Protein AF-A0A969W3T7-F1 (afdb_monomer_lite)

pLDDT: mean 78.94, std 19.02, range [38.56, 98.12]

Structure (mmCIF, N/CA/C/O backbone):
data_AF-A0A969W3T7-F1
#
_entry.id   AF-A0A969W3T7-F1
#
loop_
_atom_site.group_PDB
_atom_site.id
_atom_site.type_symbol
_atom_site.label_atom_id
_atom_site.label_alt_id
_atom_site.label_comp_id
_atom_site.label_asym_id
_atom_site.label_entity_id
_atom_site.label_seq_id
_atom_site.pdbx_PDB_ins_code
_atom_site.Cartn_x
_atom_site.Cartn_y
_atom_site.Cartn_z
_atom_site.occupancy
_atom_site.B_iso_or_equiv
_atom_site.auth_seq_id
_atom_site.auth_comp_id
_atom_site.auth_asym_id
_atom_site.auth_atom_id
_atom_site.pdbx_PDB_model_num
ATOM 1 N N . MET A 1 1 ? 26.456 -50.849 18.048 1.00 45.22 1 MET A N 1
ATOM 2 C CA . MET A 1 1 ? 26.526 -50.187 16.729 1.00 45.22 1 MET A CA 1
ATOM 3 C C . MET A 1 1 ? 25.149 -50.235 16.097 1.00 45.22 1 MET A C 1
ATOM 5 O O . MET A 1 1 ? 24.764 -51.280 15.603 1.00 45.22 1 MET A O 1
ATOM 9 N N . THR A 1 2 ? 24.419 -49.127 16.129 1.00 42.12 2 THR A N 1
ATOM 10 C CA . THR A 1 2 ? 23.306 -48.852 15.209 1.00 42.12 2 THR A CA 1
ATOM 11 C C . THR A 1 2 ? 23.321 -47.348 14.992 1.00 42.12 2 THR A C 1
ATOM 13 O O . THR A 1 2 ? 22.918 -46.586 15.868 1.00 42.12 2 THR A O 1
ATOM 16 N N . GLY A 1 3 ? 23.923 -46.936 13.877 1.00 39.47 3 GLY A N 1
ATOM 17 C CA . GLY A 1 3 ? 23.920 -45.550 13.432 1.00 39.47 3 GLY A CA 1
ATOM 18 C C . GLY A 1 3 ? 22.530 -45.160 12.946 1.00 39.47 3 GLY A C 1
ATOM 19 O O . GLY A 1 3 ? 21.839 -45.966 12.327 1.00 39.47 3 GLY A O 1
ATOM 20 N N . GLN A 1 4 ? 22.132 -43.925 13.224 1.00 38.56 4 GLN A N 1
ATOM 21 C CA . GLN A 1 4 ? 21.013 -43.284 12.548 1.00 38.56 4 GLN A CA 1
ATOM 22 C C . GLN A 1 4 ? 21.586 -42.140 11.717 1.00 38.56 4 GLN A C 1
ATOM 24 O O . GLN A 1 4 ? 22.266 -41.255 12.236 1.00 38.56 4 GLN A O 1
ATOM 29 N N . CYS A 1 5 ? 21.377 -42.236 10.404 1.00 41.03 5 CYS A N 1
ATOM 30 C CA . CYS A 1 5 ? 21.720 -41.212 9.431 1.00 41.03 5 CYS A CA 1
ATOM 31 C C . CYS A 1 5 ? 20.985 -39.915 9.764 1.00 41.03 5 CYS A C 1
ATOM 33 O O . CYS A 1 5 ? 19.757 -39.891 9.847 1.00 41.03 5 CYS A O 1
ATOM 35 N N . GLY A 1 6 ? 21.752 -38.833 9.892 1.00 47.66 6 GLY A N 1
ATOM 36 C CA . GLY A 1 6 ? 21.215 -37.485 9.884 1.00 47.66 6 GLY A CA 1
ATOM 37 C C . GLY A 1 6 ? 20.463 -37.221 8.582 1.00 47.66 6 GLY A C 1
ATOM 38 O O . GLY A 1 6 ? 20.975 -37.470 7.494 1.00 47.66 6 GLY A O 1
ATOM 39 N N . SER A 1 7 ? 19.251 -36.696 8.706 1.00 46.75 7 SER A N 1
ATOM 40 C CA . SER A 1 7 ? 18.585 -35.980 7.624 1.00 46.75 7 SER A CA 1
ATOM 41 C C . SER A 1 7 ? 18.579 -34.513 8.014 1.00 46.75 7 SE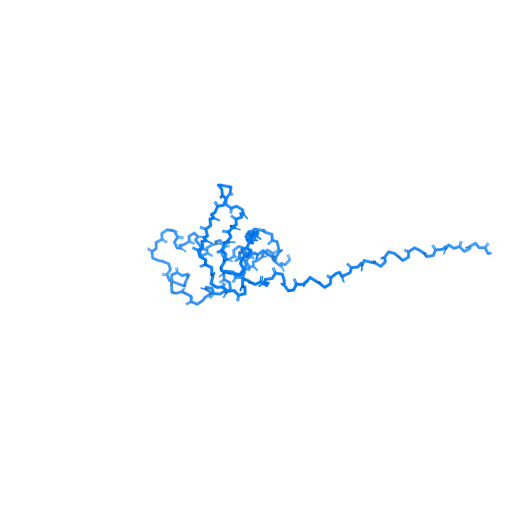R A C 1
ATOM 43 O O . SER A 1 7 ? 17.669 -34.029 8.680 1.00 46.75 7 SER A O 1
ATOM 45 N N . GLY A 1 8 ? 19.659 -33.825 7.645 1.00 44.62 8 GLY A N 1
ATOM 46 C CA . GLY A 1 8 ? 19.668 -32.375 7.593 1.00 44.62 8 GLY A CA 1
ATOM 47 C C . GLY A 1 8 ? 18.712 -31.936 6.493 1.00 44.62 8 GLY A C 1
ATOM 48 O O . GLY A 1 8 ? 19.073 -31.930 5.320 1.00 44.62 8 GLY A O 1
ATOM 49 N N . VAL A 1 9 ? 17.492 -31.568 6.866 1.00 46.41 9 VAL A N 1
ATOM 50 C CA . VAL A 1 9 ? 16.704 -30.636 6.064 1.00 46.41 9 VAL A CA 1
ATOM 51 C C . VAL A 1 9 ? 17.240 -29.254 6.397 1.00 46.41 9 VAL A C 1
ATOM 53 O O . VAL A 1 9 ? 16.802 -28.603 7.336 1.00 46.41 9 VAL A O 1
ATOM 56 N N . GLY A 1 10 ? 18.275 -28.852 5.657 1.00 40.06 10 GLY A N 1
ATOM 57 C CA . GLY A 1 10 ? 18.643 -27.450 5.555 1.00 40.06 10 GLY A CA 1
ATOM 58 C C . GLY A 1 10 ? 17.461 -26.725 4.933 1.00 40.06 10 GLY A C 1
ATOM 59 O O . GLY A 1 10 ? 17.251 -26.797 3.719 1.00 40.06 10 GLY A O 1
ATOM 60 N N . GLU A 1 11 ? 16.660 -26.087 5.779 1.00 48.19 11 GLU A N 1
ATOM 61 C CA . GLU A 1 11 ? 15.721 -25.058 5.374 1.00 48.19 11 GLU A CA 1
ATOM 62 C C . GLU A 1 11 ? 16.535 -24.054 4.564 1.00 48.19 11 GLU A C 1
ATOM 64 O O . GLU A 1 11 ? 17.437 -23.387 5.069 1.00 48.19 11 GLU A O 1
ATOM 69 N N . ARG A 1 12 ? 16.308 -24.028 3.248 1.00 45.56 12 ARG A N 1
ATOM 70 C CA . ARG A 1 12 ? 16.829 -22.950 2.421 1.00 45.56 12 ARG A CA 1
ATOM 71 C C . ARG A 1 12 ? 16.115 -21.700 2.909 1.00 45.56 12 ARG A C 1
ATOM 73 O O . ARG A 1 12 ? 15.026 -21.402 2.421 1.00 45.56 12 ARG A O 1
ATOM 80 N N . GLU A 1 13 ? 16.736 -20.972 3.828 1.00 47.41 13 GLU A N 1
ATOM 81 C CA . GLU A 1 13 ? 16.542 -19.537 3.946 1.00 47.41 13 GLU A CA 1
ATOM 82 C C . GLU A 1 13 ? 16.908 -18.966 2.576 1.00 47.41 13 GLU A C 1
ATOM 84 O O . GLU A 1 13 ? 18.057 -18.656 2.267 1.00 47.41 13 GLU A O 1
ATOM 89 N N . ARG A 1 14 ? 15.927 -18.947 1.670 1.00 46.12 14 ARG A N 1
ATOM 90 C CA . ARG A 1 14 ? 15.988 -18.098 0.494 1.00 46.12 14 ARG A CA 1
ATOM 91 C C . ARG A 1 14 ? 16.093 -16.703 1.086 1.00 46.12 14 ARG A C 1
ATOM 93 O O . ARG A 1 14 ? 15.138 -16.309 1.758 1.00 46.12 14 ARG A O 1
ATOM 100 N N . PRO A 1 15 ? 17.192 -15.962 0.866 1.00 46.00 15 PRO A N 1
ATOM 101 C CA . PRO A 1 15 ? 17.177 -14.546 1.166 1.00 46.00 15 PRO A CA 1
ATOM 102 C C . PRO A 1 15 ? 15.982 -14.019 0.386 1.00 46.00 15 PRO A C 1
ATOM 104 O O . PRO A 1 15 ? 15.949 -14.152 -0.843 1.00 46.00 15 PRO A O 1
ATOM 107 N N . LEU A 1 16 ? 14.944 -13.577 1.095 1.00 48.94 16 LEU A N 1
ATOM 108 C CA . LEU A 1 16 ? 13.798 -12.946 0.472 1.00 48.94 16 LEU A CA 1
ATOM 109 C C . LEU A 1 16 ? 14.403 -11.751 -0.251 1.00 48.94 16 LEU A C 1
ATOM 111 O O . LEU A 1 16 ? 14.818 -10.790 0.395 1.00 48.94 16 LEU A O 1
ATOM 115 N N . ALA A 1 17 ? 14.580 -11.877 -1.572 1.00 48.88 17 ALA A N 1
ATOM 116 C CA . ALA A 1 17 ? 14.937 -10.768 -2.437 1.00 48.88 17 ALA A CA 1
ATOM 117 C C . ALA A 1 17 ? 14.076 -9.611 -1.962 1.00 48.88 17 ALA A C 1
ATOM 119 O O . ALA A 1 17 ? 12.865 -9.810 -1.899 1.00 48.88 17 ALA A O 1
ATOM 120 N N . ASN A 1 18 ? 14.721 -8.534 -1.495 1.00 54.94 18 ASN A N 1
ATOM 121 C CA . ASN A 1 18 ? 14.127 -7.490 -0.662 1.00 54.94 18 ASN A CA 1
ATOM 122 C C . ASN A 1 18 ? 12.635 -7.350 -1.018 1.00 54.94 18 ASN A C 1
ATOM 124 O O . ASN A 1 18 ? 12.376 -6.877 -2.129 1.00 54.94 18 ASN A O 1
ATOM 128 N N . PRO A 1 19 ? 11.678 -7.858 -0.199 1.00 60.22 19 PRO A N 1
ATOM 129 C CA . PRO A 1 19 ? 10.325 -8.221 -0.672 1.00 60.22 19 PRO A CA 1
ATOM 130 C C . PRO A 1 19 ? 9.518 -7.046 -1.250 1.00 60.22 19 PRO A C 1
ATOM 132 O O . PRO A 1 19 ? 8.422 -7.199 -1.776 1.00 60.22 19 PRO A O 1
ATOM 135 N N . TRP A 1 20 ? 10.117 -5.864 -1.188 1.00 66.56 20 TRP A N 1
ATOM 136 C CA . TRP A 1 20 ? 9.592 -4.548 -1.477 1.00 66.56 20 TRP A CA 1
ATOM 137 C C . TRP A 1 20 ? 10.381 -3.841 -2.567 1.00 66.56 20 TRP A C 1
ATOM 139 O O . TRP A 1 20 ? 10.417 -2.611 -2.602 1.00 66.56 20 TRP A O 1
ATOM 149 N N . GLN A 1 21 ? 11.034 -4.596 -3.452 1.00 77.75 21 GLN A N 1
ATOM 150 C CA . GLN A 1 21 ? 11.601 -4.038 -4.671 1.00 77.75 21 GLN A CA 1
ATOM 151 C C . GLN A 1 21 ? 10.460 -3.434 -5.507 1.00 77.75 21 GLN A C 1
ATOM 153 O O . GLN A 1 21 ? 9.740 -4.129 -6.234 1.00 77.75 21 GLN A O 1
ATOM 158 N N . GLY A 1 22 ? 10.294 -2.118 -5.366 1.00 86.94 22 GLY A N 1
ATOM 159 C CA . GLY A 1 22 ? 9.339 -1.313 -6.113 1.00 86.94 22 GLY A CA 1
ATOM 160 C C . GLY A 1 22 ? 9.566 -1.379 -7.622 1.00 86.94 22 GLY A C 1
ATOM 161 O O . GLY A 1 22 ? 10.476 -2.046 -8.124 1.00 86.94 22 GLY A O 1
ATOM 162 N N . HIS A 1 23 ? 8.718 -0.671 -8.361 1.00 93.00 23 HIS A N 1
ATOM 163 C CA . HIS A 1 23 ? 8.966 -0.446 -9.780 1.00 93.00 23 HIS A CA 1
ATOM 164 C C . HIS A 1 23 ? 10.267 0.337 -9.992 1.00 93.00 23 HIS A C 1
ATOM 166 O O . HIS A 1 23 ? 10.613 1.209 -9.198 1.00 93.00 23 HIS A O 1
ATOM 172 N N . GLU A 1 24 ? 10.981 0.018 -11.071 1.00 95.00 24 GLU A N 1
ATOM 173 C CA . GLU A 1 24 ? 12.252 0.674 -11.431 1.00 95.00 24 GLU A CA 1
ATOM 174 C C . GLU A 1 24 ? 12.027 1.971 -12.233 1.00 95.00 24 GLU A C 1
ATOM 176 O O . GLU A 1 24 ? 12.968 2.702 -12.529 1.00 95.00 24 GLU A O 1
ATOM 181 N N . ALA A 1 25 ? 10.770 2.268 -12.573 1.00 95.69 25 ALA A N 1
ATOM 182 C CA . ALA A 1 25 ? 10.337 3.484 -13.249 1.00 95.69 25 ALA A CA 1
ATOM 183 C C . ALA A 1 25 ? 8.932 3.906 -12.778 1.00 95.69 25 ALA A C 1
ATOM 185 O O . ALA A 1 25 ? 8.296 3.228 -11.967 1.00 95.69 25 ALA A O 1
ATOM 186 N N . GLU A 1 26 ? 8.431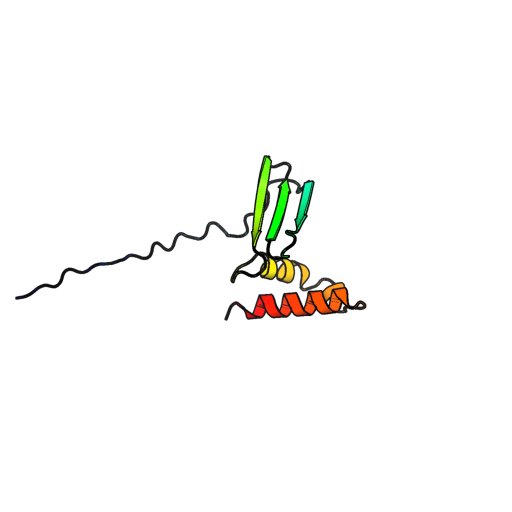 5.020 -13.316 1.00 96.75 26 GLU A N 1
ATOM 187 C CA . GLU A 1 26 ? 7.127 5.613 -12.987 1.00 96.75 26 GLU A CA 1
ATOM 188 C C . GLU A 1 26 ? 5.992 4.582 -12.959 1.00 96.75 26 GLU A C 1
ATOM 190 O O . GLU A 1 26 ? 5.791 3.837 -13.921 1.00 96.75 26 GLU A O 1
ATOM 195 N N . VAL A 1 27 ? 5.223 4.564 -11.868 1.00 96.44 27 VAL A N 1
ATOM 196 C CA . VAL A 1 27 ? 3.959 3.823 -11.795 1.00 96.44 27 VAL A CA 1
ATOM 197 C C . VAL A 1 27 ? 2.898 4.634 -12.530 1.00 96.44 27 VAL A C 1
ATOM 199 O O . VAL A 1 27 ? 2.617 5.771 -12.164 1.00 96.44 27 VAL A O 1
ATOM 202 N N . LEU A 1 28 ? 2.322 4.050 -13.578 1.00 97.94 28 LEU A N 1
ATOM 203 C CA . LEU A 1 28 ? 1.347 4.707 -14.451 1.00 97.94 28 LEU A CA 1
ATOM 204 C C . LEU A 1 28 ? -0.099 4.360 -14.079 1.00 97.94 28 LEU A C 1
ATOM 206 O O . LEU A 1 28 ? -1.023 5.067 -14.469 1.00 97.94 28 LEU A O 1
ATOM 210 N N . SER A 1 29 ? -0.311 3.256 -13.358 1.00 96.69 29 SER A N 1
ATOM 211 C CA . SER A 1 29 ? -1.645 2.788 -12.970 1.00 96.69 29 SER A CA 1
ATOM 212 C C . SER A 1 29 ? -1.606 1.957 -11.690 1.00 96.69 29 SER A C 1
ATOM 214 O O . SER A 1 29 ? -0.630 1.249 -11.431 1.00 96.69 29 SER A O 1
ATOM 216 N N . VAL A 1 30 ? -2.686 2.042 -10.909 1.00 95.69 30 VAL A N 1
ATOM 217 C CA . VAL A 1 30 ? -2.923 1.258 -9.691 1.00 95.69 30 VAL A CA 1
ATOM 218 C C . VAL A 1 30 ? -4.385 0.812 -9.672 1.00 95.69 30 VAL A C 1
ATOM 220 O O . VAL A 1 30 ? -5.272 1.610 -9.973 1.00 95.69 30 VAL A O 1
ATOM 223 N N . ALA A 1 31 ? -4.639 -0.447 -9.319 1.00 96.19 31 ALA A N 1
ATOM 224 C CA . ALA A 1 31 ? -5.976 -1.010 -9.155 1.00 96.19 31 ALA A CA 1
ATOM 225 C C . ALA A 1 31 ? -6.069 -1.841 -7.867 1.00 96.19 31 ALA A C 1
ATOM 227 O O . ALA A 1 31 ? -5.132 -2.557 -7.512 1.00 96.19 31 ALA A O 1
ATOM 228 N N . PHE A 1 32 ? -7.217 -1.765 -7.194 1.00 93.50 32 PHE A N 1
ATOM 229 C CA . PHE A 1 32 ? -7.540 -2.587 -6.027 1.00 93.50 32 PHE A CA 1
ATOM 230 C C . PHE A 1 32 ? -8.298 -3.840 -6.460 1.00 93.50 32 PHE A C 1
ATOM 232 O O . PHE A 1 32 ? -9.159 -3.774 -7.342 1.00 93.50 32 PHE A O 1
ATOM 239 N N . SER A 1 33 ? -8.010 -4.978 -5.832 1.00 92.38 33 SER A N 1
ATOM 240 C CA . SER A 1 33 ? -8.869 -6.150 -5.964 1.00 92.38 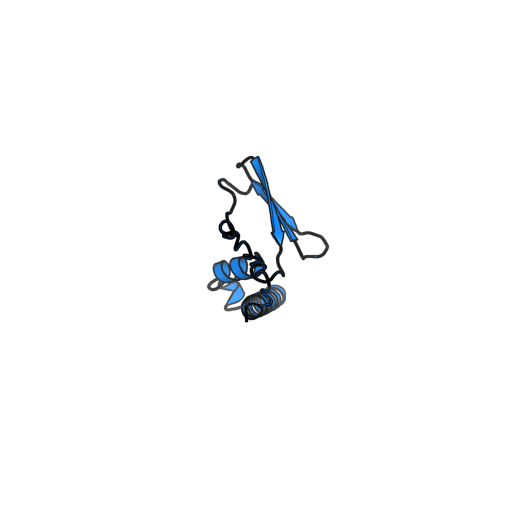33 SER A CA 1
ATOM 241 C C . SER A 1 33 ? -10.219 -5.905 -5.266 1.00 92.38 33 SER A C 1
ATOM 243 O O . SER A 1 33 ? -10.259 -5.237 -4.231 1.00 92.38 33 SER A O 1
ATOM 245 N N . PRO A 1 34 ? -11.338 -6.458 -5.773 1.00 93.50 34 PRO A N 1
ATOM 246 C CA . PRO A 1 34 ? -12.649 -6.297 -5.133 1.00 93.50 34 PRO A CA 1
ATOM 247 C C . PRO A 1 34 ? -12.712 -6.846 -3.701 1.00 93.50 34 PRO A C 1
ATOM 249 O O . PRO A 1 34 ? -13.473 -6.346 -2.881 1.00 93.50 34 PRO A O 1
ATOM 252 N N . ASP A 1 35 ? -11.895 -7.858 -3.393 1.00 90.25 35 ASP A N 1
ATOM 253 C CA . ASP A 1 35 ? -11.757 -8.440 -2.051 1.00 90.25 35 ASP A CA 1
ATOM 254 C C . ASP A 1 35 ? -10.900 -7.583 -1.093 1.00 90.25 35 ASP A C 1
ATOM 256 O O . ASP A 1 35 ? -10.756 -7.933 0.076 1.00 90.25 35 ASP A O 1
ATOM 260 N N . SER A 1 36 ? -10.341 -6.461 -1.567 1.00 86.44 36 SER A N 1
ATOM 261 C CA . SER A 1 36 ? -9.453 -5.549 -0.829 1.00 86.44 36 SER A CA 1
ATOM 262 C C . SER A 1 36 ? -8.164 -6.176 -0.282 1.00 86.44 36 SER A C 1
ATOM 264 O O . SER A 1 36 ? -7.473 -5.550 0.517 1.00 86.44 36 SER A O 1
ATOM 266 N N . GLN A 1 37 ? -7.797 -7.386 -0.713 1.00 87.31 37 GLN A N 1
ATOM 267 C CA . GLN A 1 37 ? -6.601 -8.075 -0.213 1.00 87.31 37 GLN A CA 1
ATOM 268 C C . GLN A 1 37 ? -5.342 -7.769 -1.024 1.00 87.31 37 GLN A C 1
ATOM 270 O O . GLN A 1 37 ? -4.232 -7.987 -0.531 1.00 87.31 37 GLN A O 1
ATOM 275 N N . ARG A 1 38 ? -5.503 -7.282 -2.261 1.00 90.31 38 ARG A N 1
ATOM 276 C CA . ARG A 1 38 ? -4.413 -7.092 -3.216 1.00 90.31 38 ARG A CA 1
ATOM 277 C C . ARG A 1 38 ? -4.483 -5.749 -3.923 1.00 90.31 38 ARG A C 1
ATOM 279 O O . ARG A 1 38 ? -5.551 -5.249 -4.276 1.00 90.31 38 ARG A O 1
ATOM 286 N N . ILE A 1 39 ? -3.306 -5.205 -4.199 1.00 91.88 39 ILE A N 1
ATOM 287 C CA . ILE A 1 39 ? -3.121 -4.068 -5.099 1.00 91.88 39 ILE A CA 1
ATOM 288 C C . ILE A 1 39 ? -2.329 -4.544 -6.312 1.00 91.88 39 ILE A C 1
ATOM 290 O O . ILE A 1 39 ? -1.380 -5.314 -6.180 1.00 91.88 39 ILE A O 1
ATOM 294 N N . VAL A 1 40 ? -2.700 -4.071 -7.497 1.00 93.94 40 VAL A N 1
ATOM 295 C CA . VAL A 1 40 ? -1.948 -4.289 -8.735 1.00 93.94 40 VAL A CA 1
ATOM 296 C C . VAL A 1 40 ? -1.450 -2.948 -9.248 1.00 93.94 40 VAL A C 1
ATOM 298 O O . VAL A 1 40 ? -2.221 -1.993 -9.323 1.00 93.94 40 VAL A O 1
ATOM 301 N N . SER A 1 41 ? -0.174 -2.871 -9.614 1.00 95.19 41 SER A N 1
ATOM 302 C CA . SER A 1 41 ? 0.427 -1.669 -10.195 1.00 95.19 41 SER A CA 1
ATOM 303 C C . SER A 1 41 ? 1.115 -1.967 -11.522 1.00 95.19 41 SER A C 1
ATOM 305 O O . SER A 1 41 ? 1.789 -2.988 -11.666 1.00 95.19 41 SER A O 1
ATOM 307 N N . GLY A 1 42 ? 0.955 -1.062 -12.490 1.00 97.12 42 GLY A N 1
ATOM 308 C CA . GLY A 1 42 ? 1.633 -1.099 -13.788 1.00 97.12 42 GLY A CA 1
ATOM 309 C C . GLY A 1 42 ? 2.559 0.103 -13.961 1.00 97.12 42 GLY A C 1
ATOM 310 O O . GLY A 1 42 ? 2.203 1.221 -13.580 1.00 97.12 42 GLY A O 1
ATOM 311 N N . SER A 1 43 ? 3.740 -0.107 -14.541 1.00 97.56 43 SER A N 1
ATOM 312 C CA . SER A 1 43 ? 4.796 0.910 -14.638 1.00 97.56 43 SER A CA 1
ATOM 313 C C . SER A 1 43 ? 5.421 0.995 -16.027 1.00 97.56 43 SER A C 1
ATOM 315 O O . SER A 1 43 ? 5.350 0.067 -16.837 1.00 97.56 43 SER A O 1
ATOM 317 N N . ARG A 1 44 ? 6.094 2.121 -16.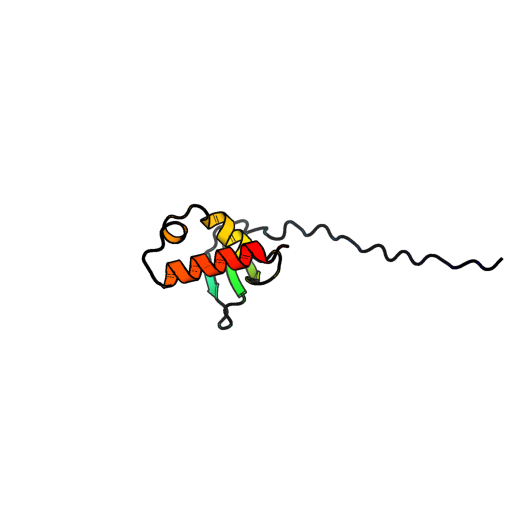280 1.00 98.12 44 ARG A N 1
ATOM 318 C CA . ARG A 1 44 ? 6.981 2.324 -17.430 1.00 98.12 44 ARG A CA 1
ATOM 319 C C . ARG A 1 44 ? 8.168 1.342 -17.452 1.00 98.12 44 ARG A C 1
ATOM 321 O O . ARG A 1 44 ? 8.788 1.188 -18.499 1.00 98.12 44 ARG A O 1
ATOM 328 N N . ASP A 1 45 ? 8.442 0.627 -16.356 1.00 96.69 45 ASP A N 1
ATOM 329 C CA . ASP A 1 45 ? 9.433 -0.463 -16.297 1.00 96.69 45 ASP A CA 1
ATOM 330 C C . ASP A 1 45 ? 8.999 -1.740 -17.046 1.00 96.69 45 ASP A C 1
ATOM 332 O O . ASP A 1 45 ? 9.699 -2.751 -17.010 1.00 96.69 45 ASP A O 1
ATOM 336 N N . GLN A 1 46 ? 7.857 -1.685 -17.745 1.00 95.88 46 GLN A N 1
ATOM 337 C CA . GLN A 1 46 ? 7.261 -2.770 -18.531 1.00 95.88 46 GLN A CA 1
ATOM 338 C C . GLN A 1 46 ? 6.817 -3.971 -17.687 1.00 95.88 46 GLN A C 1
ATOM 340 O O . GLN A 1 46 ? 6.561 -5.049 -18.228 1.00 95.88 46 GLN A O 1
ATOM 345 N N . ARG A 1 47 ? 6.698 -3.807 -16.365 1.00 94.94 47 ARG A N 1
ATOM 346 C CA . ARG A 1 47 ? 6.231 -4.855 -15.457 1.00 94.94 47 ARG A CA 1
ATOM 347 C C . ARG A 1 47 ? 4.938 -4.454 -14.764 1.00 94.94 47 ARG A C 1
ATOM 349 O O . ARG A 1 47 ? 4.655 -3.282 -14.509 1.00 94.94 47 ARG A O 1
ATOM 356 N N . VAL A 1 48 ? 4.177 -5.485 -14.413 1.00 93.81 48 VAL A N 1
ATOM 357 C CA . VAL A 1 48 ? 3.045 -5.415 -13.490 1.00 93.81 48 VAL A CA 1
ATOM 358 C C . VAL A 1 48 ? 3.461 -6.105 -12.196 1.00 93.81 48 VAL A C 1
ATOM 360 O O . VAL A 1 48 ? 4.077 -7.171 -12.241 1.00 93.81 48 VAL A O 1
ATOM 363 N N . ARG A 1 49 ? 3.153 -5.499 -11.049 1.00 91.19 49 ARG A N 1
ATOM 364 C CA . ARG A 1 49 ? 3.407 -6.080 -9.723 1.00 91.19 49 ARG A CA 1
ATOM 365 C C . ARG A 1 49 ? 2.097 -6.246 -8.964 1.00 91.19 49 ARG A C 1
ATOM 367 O O . ARG A 1 49 ? 1.193 -5.423 -9.100 1.00 91.19 49 ARG A O 1
ATOM 374 N N . ILE A 1 50 ? 2.017 -7.322 -8.187 1.00 90.81 50 ILE A N 1
ATOM 375 C CA . ILE A 1 50 ? 0.904 -7.627 -7.288 1.00 90.81 50 ILE A CA 1
ATOM 376 C C . ILE A 1 50 ? 1.436 -7.516 -5.863 1.00 90.81 50 ILE A C 1
ATOM 378 O O . ILE A 1 50 ? 2.505 -8.045 -5.564 1.00 90.81 50 ILE A O 1
ATOM 382 N N . TRP A 1 51 ? 0.687 -6.828 -5.012 1.00 88.94 51 TRP A N 1
ATOM 383 C CA . TRP A 1 51 ? 1.036 -6.549 -3.627 1.00 88.94 51 TRP A CA 1
ATOM 384 C C . TRP A 1 51 ? -0.040 -7.119 -2.712 1.00 88.94 51 TRP A C 1
ATOM 386 O O . TRP A 1 51 ? -1.194 -6.700 -2.801 1.00 88.94 51 TRP A O 1
ATOM 396 N N . ASP A 1 52 ? 0.335 -8.036 -1.825 1.00 87.44 52 ASP A N 1
ATOM 397 C CA . ASP A 1 52 ? -0.550 -8.529 -0.771 1.00 87.44 52 ASP A CA 1
ATOM 398 C C . ASP A 1 52 ? -0.566 -7.542 0.404 1.00 87.44 52 ASP A C 1
ATOM 400 O O . ASP A 1 52 ? 0.483 -7.071 0.854 1.00 87.44 52 ASP A O 1
ATOM 404 N N . ILE A 1 53 ? -1.758 -7.193 0.893 1.00 83.56 53 ILE A N 1
ATOM 405 C CA . ILE A 1 53 ? -1.934 -6.153 1.921 1.00 83.56 53 ILE A CA 1
ATOM 406 C C . ILE A 1 53 ? -1.881 -6.719 3.339 1.00 83.56 53 ILE A C 1
ATOM 408 O O . ILE A 1 53 ? -1.280 -6.096 4.212 1.00 83.56 53 ILE A O 1
ATOM 412 N N . PHE A 1 54 ? -2.482 -7.891 3.557 1.00 76.94 54 PHE A N 1
ATOM 413 C CA . PHE A 1 54 ? -2.736 -8.444 4.893 1.00 76.94 54 PHE A CA 1
ATOM 414 C C . PHE A 1 54 ? -1.792 -9.578 5.316 1.00 76.94 54 PHE A C 1
ATOM 416 O O . PHE A 1 54 ? -1.971 -10.142 6.393 1.00 76.94 54 PHE A O 1
ATOM 423 N N . SER A 1 55 ? -0.800 -9.943 4.501 1.00 71.50 55 SER A N 1
ATOM 424 C CA . SER A 1 55 ? 0.208 -10.918 4.923 1.00 71.50 55 SER A CA 1
ATOM 425 C C . SER A 1 55 ? 1.146 -10.314 5.982 1.00 71.50 55 SER A C 1
ATOM 427 O O . SER A 1 55 ? 1.420 -9.113 5.931 1.00 71.50 55 SER A O 1
ATOM 429 N N . PRO A 1 56 ? 1.684 -11.113 6.923 1.00 63.88 56 PRO A N 1
ATOM 430 C CA . PRO A 1 56 ? 2.844 -10.714 7.721 1.00 63.88 56 PRO A CA 1
ATOM 431 C C . PRO A 1 56 ? 3.988 -10.332 6.781 1.00 63.88 56 PRO A C 1
ATOM 433 O O . PRO A 1 56 ? 4.270 -11.068 5.833 1.00 63.88 56 PRO A O 1
ATOM 436 N N . GLY A 1 57 ? 4.575 -9.148 6.964 1.00 68.19 57 GLY A N 1
ATOM 437 C CA . GLY A 1 57 ? 5.427 -8.562 5.930 1.00 68.19 57 GLY A CA 1
ATOM 438 C C . GLY A 1 57 ? 4.668 -8.421 4.605 1.00 68.19 57 GLY A C 1
ATOM 439 O O . GLY A 1 57 ? 5.102 -8.941 3.586 1.00 68.19 57 GLY A O 1
ATOM 440 N N . GLY A 1 58 ? 3.490 -7.801 4.635 1.00 78.00 58 GLY A N 1
ATOM 441 C CA . GLY A 1 58 ? 2.683 -7.387 3.486 1.00 78.00 58 GLY A CA 1
ATOM 442 C C . GLY A 1 58 ? 2.947 -5.922 3.123 1.00 78.00 58 GLY A C 1
ATOM 443 O O . GLY A 1 58 ? 3.486 -5.154 3.925 1.00 78.00 58 GLY A O 1
ATOM 444 N N . PHE A 1 59 ? 2.524 -5.493 1.932 1.00 81.62 59 PHE A N 1
ATOM 445 C CA . PHE A 1 59 ? 2.668 -4.098 1.495 1.00 81.62 59 PHE A CA 1
ATOM 446 C C . PHE A 1 59 ? 1.947 -3.128 2.442 1.00 81.62 59 PHE A C 1
ATOM 448 O O . PHE A 1 59 ? 2.388 -1.990 2.596 1.00 81.62 59 PHE A O 1
ATOM 455 N N . GLY A 1 60 ? 0.892 -3.585 3.130 1.00 83.00 60 GLY A N 1
ATOM 456 C CA . GLY A 1 60 ? 0.151 -2.794 4.112 1.00 83.00 60 GLY A CA 1
ATOM 457 C C . GLY A 1 60 ? 1.045 -2.196 5.203 1.00 83.00 60 GLY A C 1
ATOM 458 O O . GLY A 1 60 ? 1.008 -0.987 5.425 1.00 83.00 60 GLY A O 1
ATOM 459 N N . ALA A 1 61 ? 1.919 -2.998 5.820 1.00 81.50 61 ALA A N 1
ATOM 460 C CA . ALA A 1 61 ? 2.809 -2.521 6.882 1.00 81.50 61 ALA A CA 1
ATOM 461 C C . ALA A 1 61 ? 3.782 -1.436 6.383 1.00 81.50 61 ALA A C 1
ATOM 463 O O . ALA A 1 61 ? 4.051 -0.453 7.076 1.00 81.50 61 ALA A O 1
ATOM 464 N N . ILE A 1 62 ? 4.269 -1.564 5.147 1.00 83.31 62 ILE A N 1
ATOM 465 C CA . ILE A 1 62 ? 5.211 -0.604 4.558 1.00 83.31 62 ILE A CA 1
ATOM 466 C C . ILE A 1 62 ? 4.527 0.666 4.110 1.00 83.31 62 ILE A C 1
ATOM 468 O O . ILE A 1 62 ? 5.044 1.747 4.385 1.00 83.31 62 ILE A O 1
ATOM 472 N N . ALA A 1 63 ? 3.374 0.553 3.455 1.00 84.88 63 ALA A N 1
ATOM 473 C CA . ALA A 1 63 ? 2.570 1.708 3.089 1.00 84.88 63 ALA A CA 1
ATOM 474 C C . ALA A 1 63 ? 2.252 2.544 4.337 1.00 84.88 63 ALA A C 1
ATOM 476 O O . ALA A 1 63 ? 2.467 3.756 4.348 1.00 84.88 63 ALA A O 1
ATOM 477 N N . CYS A 1 64 ? 1.859 1.885 5.428 1.00 87.19 64 CYS A N 1
ATOM 478 C CA . CYS A 1 64 ? 1.617 2.535 6.709 1.00 87.19 64 CYS A CA 1
ATOM 479 C C . CYS A 1 64 ? 2.884 3.148 7.319 1.00 87.19 64 CYS A C 1
ATOM 481 O O . CYS A 1 64 ? 2.840 4.286 7.784 1.00 87.19 64 CYS A O 1
ATOM 483 N N . ASN A 1 65 ? 4.032 2.468 7.253 1.00 86.00 65 ASN A N 1
ATOM 484 C CA . ASN A 1 65 ? 5.302 3.034 7.713 1.00 86.00 65 ASN A CA 1
ATOM 485 C C . ASN A 1 65 ? 5.718 4.284 6.910 1.00 86.00 65 ASN A C 1
ATOM 487 O O . ASN A 1 65 ? 6.184 5.260 7.496 1.00 86.00 65 ASN A O 1
ATOM 491 N N . GLN A 1 66 ? 5.511 4.301 5.591 1.00 86.56 66 GLN A N 1
ATOM 492 C CA . GLN A 1 66 ? 5.785 5.476 4.750 1.00 86.56 66 GLN A CA 1
ATOM 493 C C . GLN A 1 66 ? 4.856 6.650 5.080 1.00 86.56 66 GLN A C 1
ATOM 495 O O . GLN A 1 66 ? 5.268 7.809 5.054 1.00 86.56 66 GLN A O 1
ATOM 500 N N . LEU A 1 67 ? 3.609 6.354 5.446 1.00 88.75 67 LEU A N 1
ATOM 501 C CA . LEU A 1 67 ? 2.605 7.355 5.799 1.00 88.75 67 LEU A CA 1
ATOM 502 C C . LEU A 1 67 ? 2.574 7.697 7.295 1.00 88.75 67 LEU A C 1
ATOM 504 O O . LEU A 1 67 ? 1.748 8.507 7.707 1.00 88.75 67 LEU A O 1
ATOM 508 N N . ARG A 1 68 ? 3.487 7.161 8.116 1.00 87.44 68 ARG A N 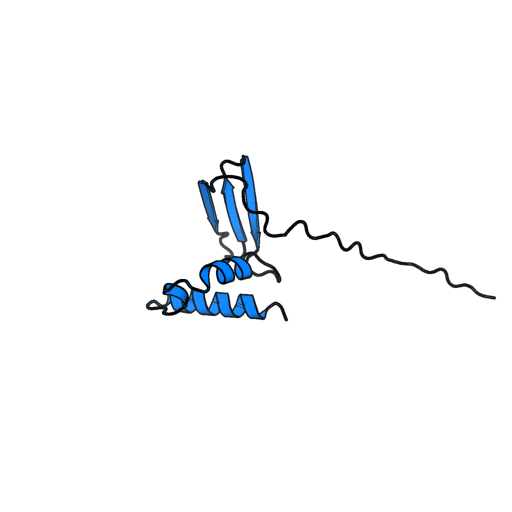1
ATOM 509 C CA . ARG A 1 68 ? 3.457 7.301 9.588 1.00 87.44 68 ARG A CA 1
ATOM 510 C C . ARG A 1 68 ? 3.417 8.743 10.100 1.00 87.44 68 ARG A C 1
ATOM 512 O O . ARG A 1 68 ? 2.947 9.003 11.201 1.00 87.44 68 ARG A O 1
ATOM 519 N N . TYR A 1 69 ? 3.930 9.690 9.315 1.00 88.44 69 TYR A N 1
ATOM 520 C CA . TYR A 1 69 ? 3.924 11.114 9.659 1.00 88.44 69 TYR A CA 1
ATOM 521 C C . TYR A 1 69 ? 2.901 11.937 8.880 1.00 88.44 69 TYR A C 1
ATOM 523 O O . TYR A 1 69 ? 2.800 13.145 9.094 1.00 88.44 69 TYR A O 1
ATOM 531 N N . HIS A 1 70 ? 2.124 11.305 8.002 1.00 90.75 70 HIS A N 1
ATOM 532 C CA . HIS A 1 70 ? 1.104 11.988 7.228 1.00 90.75 70 HIS A CA 1
ATOM 533 C C . HIS A 1 70 ? 0.038 12.566 8.166 1.00 90.75 70 HIS A C 1
ATOM 535 O O . HIS A 1 70 ? -0.499 11.872 9.034 1.00 90.75 70 HIS A O 1
ATOM 541 N N . SER A 1 71 ? -0.283 13.849 7.995 1.00 92.69 71 SER A N 1
ATOM 542 C CA . SER A 1 71 ? -1.202 14.571 8.882 1.00 92.69 71 SER A CA 1
ATOM 543 C C . SER A 1 71 ? -2.573 13.902 8.964 1.00 92.69 71 SER A C 1
ATOM 545 O O . SER A 1 71 ? -3.128 13.814 10.050 1.00 92.69 71 SER A O 1
ATOM 547 N N . SER A 1 72 ? -3.079 13.340 7.863 1.00 90.94 72 SER A N 1
ATOM 548 C CA . SER A 1 72 ? -4.365 12.627 7.847 1.00 90.94 72 SER A CA 1
ATOM 549 C C . SER A 1 72 ? -4.384 11.349 8.690 1.00 90.94 72 SER A C 1
ATOM 551 O O . SER A 1 72 ? -5.456 10.960 9.134 1.00 90.94 72 SER A O 1
ATOM 553 N N . LEU A 1 73 ? -3.235 10.705 8.931 1.00 89.94 73 LEU A N 1
ATOM 554 C CA . LEU A 1 73 ? -3.150 9.550 9.836 1.00 89.94 73 L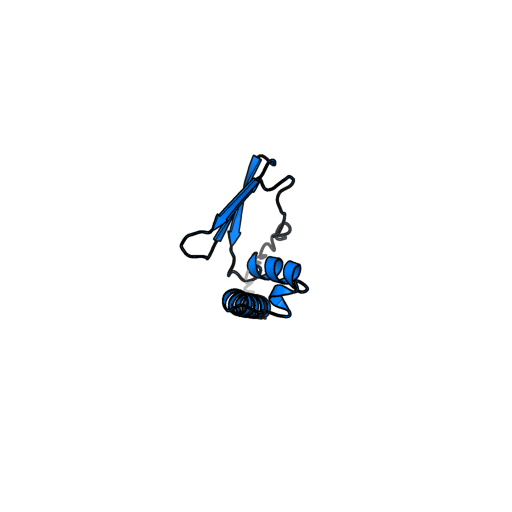EU A CA 1
ATOM 555 C C . LEU A 1 73 ? -2.870 9.982 11.283 1.00 89.94 73 LEU A C 1
ATOM 557 O O . LEU A 1 73 ? -3.336 9.343 12.225 1.00 89.94 73 LEU A O 1
ATOM 561 N N . ASN A 1 74 ? -2.164 11.096 11.485 1.00 90.06 74 ASN A N 1
ATOM 562 C CA . ASN A 1 74 ? -1.865 11.605 12.827 1.00 90.06 74 ASN A CA 1
ATOM 563 C C . ASN A 1 74 ? -3.013 12.404 13.452 1.00 90.06 74 ASN A C 1
ATOM 565 O O . ASN A 1 74 ? -3.216 12.341 14.663 1.00 90.06 74 ASN A O 1
ATOM 569 N N . GLN A 1 75 ? -3.782 13.118 12.634 1.00 93.88 75 GLN A N 1
ATOM 570 C CA . GLN A 1 75 ? -4.935 13.929 13.020 1.00 93.88 75 GLN A CA 1
ATOM 571 C C . GLN A 1 75 ? -6.100 13.659 12.050 1.00 93.88 75 GLN A C 1
ATOM 573 O O . GLN A 1 75 ? -6.441 14.513 11.229 1.00 93.88 75 GLN A O 1
ATOM 578 N N . PRO A 1 76 ? -6.695 12.454 12.092 1.00 93.06 76 PRO A N 1
ATOM 579 C CA . PRO A 1 76 ? -7.786 12.096 11.198 1.00 93.06 76 PRO A CA 1
ATOM 580 C C . PRO A 1 76 ? -9.035 12.930 11.507 1.00 93.06 76 PRO A C 1
ATOM 582 O O . PRO A 1 76 ? -9.579 12.877 12.608 1.00 93.06 76 PRO A O 1
ATOM 585 N N . THR A 1 77 ? -9.500 13.689 10.516 1.00 95.69 77 THR A N 1
ATOM 586 C CA . THR A 1 77 ? -10.710 14.526 10.604 1.00 95.69 77 THR A CA 1
ATOM 587 C C . THR A 1 77 ? -11.943 13.877 9.977 1.00 95.69 77 THR A C 1
ATOM 589 O O . THR A 1 77 ? -13.044 14.399 10.123 1.00 95.69 77 THR A O 1
ATOM 592 N N . THR A 1 78 ? -11.777 12.743 9.291 1.00 96.56 78 THR A N 1
ATOM 593 C CA . THR A 1 78 ? -12.849 11.997 8.620 1.00 96.56 78 THR A CA 1
ATOM 594 C C . THR A 1 78 ? -12.894 10.549 9.095 1.00 96.56 78 THR A C 1
ATOM 596 O O . THR A 1 78 ? -11.891 10.001 9.556 1.00 96.56 78 THR A O 1
ATOM 599 N N . ASP A 1 79 ? -14.054 9.912 8.961 1.00 95.81 79 ASP A N 1
ATOM 600 C CA . ASP A 1 79 ? -14.275 8.508 9.339 1.00 95.81 79 ASP A CA 1
ATOM 601 C C . ASP A 1 79 ? -13.339 7.584 8.561 1.00 95.81 79 ASP A C 1
ATOM 603 O O . ASP A 1 79 ? -12.639 6.773 9.157 1.00 95.81 79 ASP A O 1
ATOM 607 N N . VAL A 1 80 ? -13.198 7.833 7.257 1.00 92.44 80 VAL A N 1
ATOM 608 C CA . VAL A 1 80 ? -12.261 7.123 6.375 1.00 92.44 80 VAL A CA 1
ATOM 609 C C . VAL A 1 80 ? -10.819 7.223 6.880 1.00 92.44 80 VAL A C 1
ATOM 611 O O . VAL A 1 80 ? -10.088 6.237 6.880 1.00 92.44 80 VAL A O 1
ATOM 614 N N . ALA A 1 81 ? -10.387 8.400 7.341 1.00 91.31 81 ALA A N 1
ATOM 615 C CA . ALA A 1 81 ? -9.037 8.573 7.869 1.00 91.31 81 ALA A CA 1
ATOM 616 C C . ALA A 1 81 ? -8.846 7.865 9.223 1.00 91.31 81 ALA A C 1
ATOM 618 O O . ALA A 1 81 ? -7.764 7.341 9.494 1.00 91.31 81 ALA A O 1
ATOM 619 N N . ARG A 1 82 ? -9.890 7.816 10.064 1.00 94.31 82 ARG A N 1
ATOM 620 C CA . ARG A 1 82 ? -9.876 7.064 11.331 1.00 94.31 82 ARG A CA 1
ATOM 621 C C . ARG A 1 82 ? -9.783 5.560 11.083 1.00 94.31 82 ARG A C 1
ATOM 623 O O . ARG A 1 82 ? -8.954 4.901 11.707 1.00 94.31 82 ARG A O 1
ATOM 630 N N . GLU A 1 83 ? -10.562 5.045 10.139 1.00 92.19 83 GLU A N 1
ATOM 631 C CA . GLU A 1 83 ? -10.500 3.644 9.710 1.00 92.19 83 GLU A CA 1
ATOM 632 C C . GLU A 1 83 ? -9.126 3.298 9.122 1.00 92.19 83 GLU A C 1
ATOM 634 O O . GLU A 1 83 ? -8.517 2.304 9.516 1.00 92.19 83 GLU A O 1
ATOM 639 N N . ALA A 1 84 ? -8.582 4.157 8.253 1.00 89.44 84 ALA A N 1
ATOM 640 C CA . ALA A 1 84 ? -7.245 3.974 7.689 1.00 89.44 84 ALA A CA 1
ATOM 641 C C . ALA A 1 84 ? -6.158 3.928 8.777 1.00 89.44 84 ALA A C 1
ATOM 643 O O . ALA A 1 84 ? -5.256 3.090 8.720 1.00 89.44 84 ALA A O 1
ATOM 644 N N . LYS A 1 85 ? -6.259 4.787 9.801 1.00 91.31 85 LYS A N 1
ATOM 645 C CA . LYS A 1 85 ? -5.349 4.764 10.953 1.00 91.31 85 LYS A CA 1
ATOM 646 C C . LYS A 1 85 ? -5.431 3.436 11.711 1.00 91.31 85 LYS A C 1
ATOM 648 O O . LYS A 1 85 ? -4.395 2.822 11.952 1.00 91.31 85 LYS A O 1
ATOM 653 N N . GLN A 1 86 ? -6.639 2.967 12.026 1.00 89.56 86 GLN A N 1
ATOM 654 C CA . GLN A 1 86 ? -6.850 1.697 12.729 1.00 89.56 86 GLN A CA 1
ATOM 655 C C . GLN A 1 86 ? -6.315 0.496 11.930 1.00 89.56 86 GLN A C 1
ATOM 657 O O . GLN A 1 86 ? -5.716 -0.421 12.501 1.00 89.56 86 GLN A O 1
ATOM 662 N N . ALA A 1 87 ? -6.486 0.507 10.605 1.00 85.75 87 ALA A N 1
ATOM 663 C CA . ALA A 1 87 ? -5.926 -0.512 9.723 1.00 85.75 87 ALA A CA 1
ATOM 664 C C . ALA A 1 87 ? -4.388 -0.517 9.770 1.00 85.75 87 ALA A C 1
ATOM 666 O O . ALA A 1 87 ? -3.782 -1.581 9.900 1.00 85.75 87 ALA A O 1
ATOM 667 N N . CYS A 1 88 ? -3.757 0.662 9.741 1.00 86.38 88 CYS A N 1
ATOM 668 C CA . CYS A 1 88 ? -2.305 0.780 9.858 1.00 86.38 88 CYS A CA 1
ATOM 669 C C . CYS A 1 88 ? -1.765 0.315 11.209 1.00 86.38 88 CYS A C 1
ATOM 671 O O . CYS A 1 88 ? -0.758 -0.391 11.259 1.00 86.38 88 CYS A O 1
ATOM 673 N N . GLU A 1 89 ? -2.449 0.657 12.298 1.00 85.75 89 GLU A N 1
ATOM 674 C CA . GLU A 1 89 ? -2.100 0.169 13.631 1.00 85.75 89 GLU A CA 1
ATOM 675 C C . GLU A 1 89 ? -2.197 -1.360 13.684 1.00 85.75 89 GLU A C 1
ATOM 677 O O . GLU A 1 89 ? -1.262 -2.015 14.137 1.00 85.75 89 GLU A O 1
ATOM 682 N N . SER A 1 90 ? -3.262 -1.947 13.137 1.00 82.06 90 SER A N 1
ATOM 683 C CA . SER A 1 90 ? -3.443 -3.406 13.101 1.00 82.06 90 SER A CA 1
ATOM 684 C C . SER A 1 90 ? -2.350 -4.108 12.285 1.00 82.06 90 SER A C 1
ATOM 686 O O . SER A 1 90 ? -1.791 -5.109 12.733 1.00 82.06 90 SER A O 1
ATOM 688 N N . ALA A 1 91 ? -1.985 -3.554 11.124 1.00 76.25 91 ALA A N 1
ATOM 689 C CA . ALA A 1 91 ? -0.951 -4.109 10.249 1.00 76.25 91 ALA A CA 1
ATOM 690 C C . ALA A 1 91 ? 0.454 -4.085 10.878 1.00 76.25 91 ALA A C 1
ATOM 692 O O . ALA A 1 91 ? 1.260 -4.968 10.601 1.00 76.25 91 ALA A O 1
ATOM 693 N N . MET A 1 92 ? 0.749 -3.107 11.742 1.00 71.19 92 MET A N 1
ATOM 694 C CA . MET A 1 92 ? 2.040 -3.002 12.436 1.00 71.19 92 MET A CA 1
ATOM 695 C C . MET A 1 92 ? 2.162 -3.920 13.664 1.00 71.19 92 MET A C 1
ATOM 697 O O . MET A 1 92 ? 3.274 -4.181 14.116 1.00 71.19 92 MET A O 1
ATOM 701 N N . HIS A 1 93 ? 1.047 -4.406 14.220 1.00 66.69 93 HIS A N 1
ATOM 702 C CA . HIS A 1 93 ? 1.046 -5.309 15.381 1.00 66.69 93 HIS A CA 1
ATOM 703 C C . HIS A 1 93 ? 0.979 -6.795 15.003 1.00 66.69 93 HIS A C 1
ATOM 705 O O . HIS A 1 93 ? 1.184 -7.639 15.871 1.00 66.69 93 HIS A O 1
ATOM 711 N N . ALA A 1 94 ? 0.730 -7.118 13.731 1.00 56.66 94 ALA A N 1
ATOM 712 C CA . ALA A 1 94 ? 0.688 -8.489 13.218 1.00 56.66 94 ALA A CA 1
ATOM 713 C C . ALA A 1 94 ? 2.080 -9.141 13.041 1.00 56.66 94 ALA A C 1
ATOM 715 O O . ALA A 1 94 ? 2.160 -10.284 12.605 1.00 56.66 94 ALA A O 1
ATOM 716 N N . ASP A 1 95 ? 3.157 -8.418 13.366 1.00 50.47 95 ASP A N 1
ATOM 717 C CA . ASP A 1 95 ? 4.562 -8.830 13.196 1.00 50.47 95 ASP A CA 1
ATOM 718 C C . ASP A 1 95 ? 5.220 -9.279 14.526 1.00 50.47 95 ASP A C 1
ATOM 720 O O . ASP A 1 95 ? 6.440 -9.228 14.684 1.00 50.47 95 ASP A O 1
ATOM 724 N N . LYS A 1 96 ? 4.406 -9.663 15.523 1.00 46.41 96 LYS A N 1
ATOM 725 C CA . LYS A 1 96 ? 4.844 -10.225 16.814 1.00 46.41 96 LYS A CA 1
ATOM 726 C C . LYS A 1 96 ? 4.424 -11.675 16.984 1.00 46.41 96 LYS A C 1
ATOM 728 O O . LYS A 1 96 ? 3.276 -11.996 16.610 1.00 46.41 96 LYS A O 1
#

Radius of gyration: 19.45 Å; chains: 1; bounding box: 41×65×35 Å

Foldseek 3Di:
DDDDDDDPPPPPPPVCPVVCPDQPADFPDWDADPVRQWIWTDGPSRDIDIWGQQDLPTVVQVVLVVCVPPCCLVPPPDPVSVVSNVSNVVNNVVND

Secondary structure (DSSP, 8-state):
------------------TT---SS-EEEEEE-TTSSEEEEEETTS-EEEEESSSTT-HHHHHHHHTTT-HHHHS--SHHHHHHHHHHHHHHHTT-

Sequence (96 aa):
MTGQCGSGVGERERPLANPWQGHEAEVLSVAFSPDSQRIVSGSRDQRVRIWDIFSPGGFGAIACNQLRYHSSLNQPTTDVAREAKQACESAMHADK